Protein AF-A0A6G2DE61-F1 (afdb_monomer_lite)

Sequence (128 aa):
MRTAIEIATLAPSAHNSQPWKFVVVREKNAELAKLAYGSNFEQVSSAPVTIALFTDTDLAKRARKIARVGGANNFSEEQLQYFMKNLPAEFARYNEQQVSDYLALNAGLVAMNLVLALTDQGIGSNII

InterPro domains:
  IPR000415 Nitroreductase-like [G3DSA:3.40.109.10] (1-128)
  IPR000415 Nitroreductase-like [SSF55469] (2-127)
  IPR029479 Nitroreductase [PF00881] (3-128)

pLDDT: mean 97.72, std 1.43, range [89.0, 98.88]

Radius of gyration: 16.83 Å; chains: 1; bounding box: 36×30×48 Å

Foldseek 3Di:
DVQLLVQLLVFAAVVSLSFKDKDKDQPCLQVVLVVDDDPSSVVSNPDNIDIDIDGNLLSLVSLQVCLVVCDPVNDDPVSSCCSNPVRSVVVVPDDPVRSVVRRVVSSVRSVVSSCVSCVVVVHHDDDD

Secondary structure (DSSP, 8-state):
-HHHHHHHTTS--GGG---EEEEEESS-HHHHHTTS-TTHHHHHHH-S-EEEEEE-S-HHHHHHHHHHHHHHHH--HHHHHIIIIIHHHHHTT--HHHHHHHHHHHHHHHHHHHHHHHHHTT------

Organism: Streptococcus pneumoniae (NCBI:txid1313)

Structure (mmCIF, N/CA/C/O backbone):
data_AF-A0A6G2DE61-F1
#
_entry.id   AF-A0A6G2DE61-F1
#
loop_
_atom_site.group_PDB
_atom_site.id
_atom_site.type_symbol
_atom_site.label_atom_id
_atom_site.label_alt_id
_atom_site.label_comp_id
_atom_site.label_asym_id
_atom_site.label_entity_id
_atom_site.label_seq_id
_atom_site.pdbx_PDB_ins_code
_atom_site.Cartn_x
_atom_site.Cartn_y
_atom_site.Cartn_z
_atom_site.occupancy
_atom_site.B_iso_or_equiv
_atom_site.auth_seq_id
_atom_site.auth_comp_id
_atom_site.auth_asym_id
_atom_site.auth_atom_id
_atom_site.pdbx_PDB_model_num
ATOM 1 N N . MET A 1 1 ? -11.761 9.826 4.526 1.00 89.00 1 MET A N 1
ATOM 2 C CA . MET A 1 1 ? -11.340 8.457 4.116 1.00 89.00 1 MET A CA 1
ATOM 3 C C . MET A 1 1 ? -10.781 8.396 2.702 1.00 89.00 1 MET A C 1
ATOM 5 O O . MET A 1 1 ? -9.575 8.258 2.586 1.00 89.00 1 MET A O 1
ATOM 9 N N . ARG A 1 2 ? -11.595 8.510 1.637 1.00 93.69 2 ARG A N 1
ATOM 10 C CA . ARG A 1 2 ? -11.081 8.462 0.251 1.00 93.69 2 ARG A CA 1
ATOM 11 C C . ARG A 1 2 ? -10.002 9.524 -0.001 1.00 93.69 2 ARG A C 1
ATOM 13 O O . ARG A 1 2 ? -8.924 9.172 -0.452 1.00 93.69 2 ARG A O 1
ATOM 20 N N . THR A 1 3 ? -10.255 10.766 0.414 1.00 97.31 3 THR A N 1
ATOM 21 C CA . THR A 1 3 ? -9.294 11.879 0.335 1.00 97.31 3 THR A CA 1
ATOM 22 C C . THR A 1 3 ? -7.974 11.575 1.047 1.00 97.31 3 THR A C 1
ATOM 24 O O . THR A 1 3 ? -6.912 11.786 0.480 1.00 97.31 3 THR A O 1
ATOM 27 N N . ALA A 1 4 ? -8.022 11.017 2.264 1.00 97.44 4 ALA A N 1
ATOM 28 C CA . ALA A 1 4 ? -6.813 10.641 3.004 1.00 97.44 4 ALA A CA 1
ATOM 29 C C . ALA A 1 4 ? -5.984 9.580 2.263 1.00 97.44 4 ALA A C 1
ATOM 31 O O . ALA A 1 4 ? -4.765 9.678 2.232 1.00 97.44 4 ALA A O 1
ATOM 32 N N . ILE A 1 5 ? -6.634 8.597 1.630 1.00 97.94 5 ILE A N 1
ATOM 33 C CA . ILE A 1 5 ? -5.946 7.570 0.833 1.00 97.94 5 ILE A CA 1
ATOM 34 C C . ILE A 1 5 ? -5.339 8.177 -0.438 1.00 97.94 5 ILE A C 1
ATOM 36 O O . ILE A 1 5 ? -4.203 7.862 -0.770 1.00 97.94 5 ILE A O 1
ATOM 40 N N . GLU A 1 6 ? -6.058 9.059 -1.134 1.00 98.12 6 GLU A N 1
ATOM 41 C CA . GLU A 1 6 ? -5.532 9.747 -2.321 1.00 98.12 6 GLU A CA 1
ATOM 42 C C . GLU A 1 6 ? -4.283 10.577 -1.971 1.00 98.12 6 GLU A C 1
ATOM 44 O O . GLU A 1 6 ? -3.258 10.440 -2.637 1.00 98.12 6 GLU A O 1
ATOM 49 N N . ILE A 1 7 ? -4.308 11.330 -0.864 1.00 98.38 7 ILE A N 1
ATOM 50 C CA . ILE A 1 7 ? -3.129 12.050 -0.351 1.00 98.38 7 ILE A CA 1
ATOM 51 C C . ILE A 1 7 ? -2.014 11.071 0.034 1.00 98.38 7 ILE A C 1
ATOM 53 O O . ILE A 1 7 ? -0.864 11.274 -0.351 1.00 98.38 7 ILE A O 1
ATOM 57 N N . ALA A 1 8 ? -2.340 9.980 0.734 1.00 98.38 8 ALA A N 1
ATOM 58 C CA . ALA A 1 8 ? -1.359 8.978 1.140 1.00 98.38 8 ALA A CA 1
ATOM 59 C C . ALA A 1 8 ? -0.581 8.424 -0.061 1.00 98.38 8 ALA A C 1
ATOM 61 O O . ALA A 1 8 ? 0.640 8.299 0.010 1.00 98.38 8 ALA A O 1
ATOM 62 N N . THR A 1 9 ? -1.263 8.162 -1.184 1.00 98.06 9 THR A N 1
ATOM 63 C CA . THR A 1 9 ? -0.648 7.620 -2.409 1.00 98.06 9 THR A CA 1
ATOM 64 C C . THR A 1 9 ? 0.321 8.568 -3.115 1.00 98.06 9 THR A C 1
ATOM 66 O O . THR A 1 9 ? 1.038 8.119 -4.006 1.00 98.06 9 THR A O 1
ATOM 69 N N . LEU A 1 10 ? 0.401 9.836 -2.695 1.00 98.25 10 LEU A N 1
ATOM 70 C CA . LEU A 1 10 ? 1.452 10.764 -3.123 1.00 98.25 10 LEU A CA 1
ATOM 71 C C . LEU A 1 10 ? 2.813 10.458 -2.477 1.00 98.25 10 LEU A C 1
ATOM 73 O O . LEU A 1 10 ? 3.810 11.085 -2.830 1.00 98.25 10 LEU A O 1
ATOM 77 N N . ALA A 1 11 ? 2.869 9.505 -1.539 1.00 98.19 11 ALA A N 1
ATOM 78 C CA . ALA A 1 11 ? 4.123 9.029 -0.977 1.00 98.19 11 ALA A CA 1
ATOM 79 C C . ALA A 1 11 ? 5.055 8.513 -2.089 1.00 98.19 11 ALA A C 1
ATOM 81 O O . ALA A 1 11 ? 4.598 7.843 -3.024 1.00 98.19 11 ALA A O 1
ATOM 82 N N . PRO A 1 12 ? 6.372 8.768 -1.992 1.00 98.44 12 PRO A N 1
ATOM 83 C CA . PRO A 1 12 ? 7.318 8.163 -2.911 1.00 98.44 12 PRO A CA 1
ATOM 84 C C . PRO A 1 12 ? 7.329 6.641 -2.732 1.00 98.44 12 PRO A C 1
ATOM 86 O O . PRO A 1 12 ? 7.031 6.105 -1.665 1.00 98.44 12 PRO A O 1
ATOM 89 N N . SER A 1 13 ? 7.717 5.938 -3.790 1.00 98.56 13 SER A N 1
ATOM 90 C CA . SER A 1 13 ? 8.017 4.508 -3.744 1.00 98.56 13 SER A CA 1
ATOM 91 C C . SER A 1 13 ? 9.238 4.216 -4.598 1.00 98.56 13 SER A C 1
ATOM 93 O O . SER A 1 13 ? 9.498 4.909 -5.586 1.00 98.56 13 SER A O 1
ATOM 95 N N . ALA A 1 14 ? 9.996 3.185 -4.236 1.00 98.12 14 ALA A N 1
ATOM 96 C CA . ALA A 1 14 ? 11.124 2.742 -5.043 1.00 98.12 14 ALA A CA 1
ATOM 97 C C . ALA A 1 14 ? 10.648 2.429 -6.473 1.00 98.12 14 ALA A C 1
ATOM 99 O O . ALA A 1 14 ? 9.630 1.761 -6.665 1.00 98.12 14 ALA A O 1
ATOM 100 N N . HIS A 1 15 ? 11.360 2.938 -7.481 1.00 98.25 15 HIS A N 1
ATOM 101 C CA . HIS A 1 15 ? 10.979 2.855 -8.902 1.00 98.25 15 HIS A CA 1
ATOM 102 C C . HIS A 1 15 ? 9.605 3.453 -9.251 1.00 98.25 15 HIS A C 1
ATOM 104 O O . HIS A 1 15 ? 9.068 3.164 -10.320 1.00 98.25 15 HIS A O 1
ATOM 110 N N . ASN A 1 16 ? 9.004 4.249 -8.358 1.00 97.81 16 ASN A N 1
ATOM 111 C CA . ASN A 1 16 ? 7.609 4.677 -8.462 1.00 97.81 16 ASN A CA 1
ATOM 112 C C . ASN A 1 16 ? 6.640 3.484 -8.651 1.00 97.81 16 ASN A C 1
ATOM 114 O O . ASN A 1 16 ? 5.630 3.586 -9.347 1.00 97.81 16 ASN A O 1
ATOM 118 N N . SER A 1 17 ? 6.970 2.319 -8.076 1.00 97.50 17 SER A N 1
ATOM 119 C CA . SER A 1 17 ? 6.208 1.084 -8.288 1.00 97.50 17 SER A CA 1
ATOM 120 C C . SER A 1 17 ? 4.869 1.069 -7.546 1.00 97.50 17 SER A C 1
ATOM 122 O O . SER A 1 17 ? 3.970 0.314 -7.927 1.00 97.50 17 SER A O 1
ATOM 124 N N . GLN A 1 18 ? 4.717 1.918 -6.522 1.00 98.19 18 GLN A N 1
ATOM 125 C CA . GLN A 1 18 ? 3.511 2.114 -5.713 1.00 98.19 18 GLN A CA 1
ATOM 126 C C . GLN A 1 18 ? 2.824 0.778 -5.366 1.00 98.19 18 GLN A C 1
ATOM 128 O O . GLN A 1 18 ? 1.656 0.569 -5.726 1.00 98.19 18 GLN A O 1
ATOM 133 N N . PRO A 1 19 ? 3.538 -0.187 -4.754 1.00 98.50 19 PRO A N 1
ATOM 134 C CA . PRO A 1 19 ? 3.125 -1.582 -4.707 1.00 98.50 19 PRO A CA 1
ATOM 135 C C . PRO A 1 19 ? 2.117 -1.825 -3.580 1.00 98.50 19 PRO A C 1
ATOM 137 O O . PRO A 1 19 ? 2.227 -2.815 -2.875 1.00 98.50 19 PRO A O 1
ATOM 140 N N . TRP A 1 20 ? 1.150 -0.927 -3.386 1.00 98.56 20 TRP A N 1
ATOM 141 C CA . TRP A 1 20 ? 0.190 -0.943 -2.284 1.00 98.56 20 TRP A CA 1
ATOM 142 C C . TRP A 1 20 ? -1.258 -1.085 -2.760 1.00 98.56 20 TRP A C 1
ATOM 144 O O . TRP A 1 20 ? -1.635 -0.679 -3.867 1.00 98.56 20 TRP A O 1
ATOM 154 N N . LYS A 1 21 ? -2.097 -1.640 -1.883 1.00 98.31 21 LYS A N 1
ATOM 155 C CA . LYS A 1 21 ? -3.551 -1.712 -2.022 1.00 98.31 21 LYS A CA 1
ATOM 156 C C . LYS A 1 21 ? -4.209 -1.465 -0.669 1.00 98.31 21 LYS A C 1
ATOM 158 O O . LYS A 1 21 ? -3.930 -2.164 0.298 1.00 98.31 21 LYS A O 1
ATOM 163 N N . PHE A 1 22 ? -5.135 -0.515 -0.637 1.00 98.50 22 PHE A N 1
ATOM 164 C CA . PHE A 1 22 ? -5.929 -0.205 0.547 1.00 98.50 22 PHE A CA 1
ATOM 165 C C . PHE A 1 22 ? -7.260 -0.948 0.486 1.00 98.50 22 PHE A C 1
ATOM 167 O O . PHE A 1 22 ? -8.026 -0.780 -0.466 1.00 98.50 22 PHE A O 1
ATOM 174 N N . VAL A 1 23 ? -7.545 -1.758 1.501 1.00 98.12 23 VAL A N 1
ATOM 175 C CA . VAL A 1 23 ? -8.855 -2.385 1.694 1.00 98.12 23 VAL A CA 1
ATOM 176 C C . VAL A 1 23 ? -9.532 -1.700 2.873 1.00 98.12 23 VAL A C 1
ATOM 178 O O . VAL A 1 23 ? -9.122 -1.865 4.018 1.00 98.12 23 VAL A O 1
ATOM 181 N N . VAL A 1 24 ? -10.557 -0.898 2.582 1.00 98.00 24 VAL A N 1
ATOM 182 C CA . VAL A 1 24 ? -11.334 -0.183 3.603 1.00 98.00 24 VAL A CA 1
ATOM 183 C C . VAL A 1 24 ? -12.410 -1.116 4.146 1.00 98.00 24 VAL A C 1
ATOM 185 O O . VAL A 1 24 ? -13.345 -1.475 3.432 1.00 98.00 24 VAL A O 1
ATOM 188 N N . VAL A 1 25 ? -12.285 -1.492 5.413 1.00 97.75 25 VAL A N 1
ATOM 189 C CA . VAL A 1 25 ? -13.184 -2.417 6.102 1.00 97.75 25 VAL A CA 1
ATOM 190 C C . VAL A 1 25 ? -14.156 -1.626 6.974 1.00 97.75 25 VAL A C 1
ATOM 192 O O . VAL A 1 25 ? -13.756 -0.867 7.855 1.00 97.75 25 VAL A O 1
ATOM 195 N N . ARG A 1 26 ? -15.453 -1.782 6.692 1.00 95.62 26 ARG A N 1
ATOM 196 C CA . ARG A 1 26 ? -16.556 -1.167 7.455 1.00 95.62 26 ARG A CA 1
ATOM 197 C C . ARG A 1 26 ? -17.484 -2.211 8.065 1.00 95.62 26 ARG A C 1
ATOM 199 O O . ARG A 1 26 ? -17.858 -2.105 9.222 1.00 95.62 26 ARG A O 1
ATOM 206 N N . GLU A 1 27 ? -17.824 -3.232 7.286 1.00 93.81 27 GLU A N 1
ATOM 207 C CA . GLU A 1 27 ? -18.821 -4.244 7.666 1.00 93.81 27 GLU A CA 1
ATOM 208 C C . GLU A 1 27 ? -18.189 -5.499 8.281 1.00 93.81 27 GLU A C 1
ATOM 210 O O . GLU A 1 27 ? -18.843 -6.225 9.022 1.00 93.81 27 GLU A O 1
ATOM 215 N N . LYS A 1 28 ? -16.902 -5.753 8.006 1.00 95.00 28 LYS A N 1
ATOM 216 C CA . LYS A 1 28 ? -16.187 -6.961 8.452 1.00 95.00 28 LYS A CA 1
ATOM 217 C C . LYS A 1 28 ? -15.224 -6.729 9.621 1.00 95.00 28 LYS A C 1
ATOM 219 O O . LYS A 1 28 ? -14.370 -7.573 9.869 1.00 95.00 28 LYS A O 1
ATOM 224 N N . ASN A 1 29 ? -15.345 -5.619 10.354 1.00 92.75 29 ASN A N 1
ATOM 225 C CA . ASN A 1 29 ? -14.434 -5.310 11.469 1.00 92.75 29 ASN A CA 1
ATOM 226 C C . ASN A 1 29 ? -14.498 -6.371 12.581 1.00 92.75 29 ASN A C 1
ATOM 228 O O . ASN A 1 29 ? -13.461 -6.796 13.074 1.00 92.75 29 ASN A O 1
ATOM 232 N N . ALA A 1 30 ? -15.689 -6.890 12.905 1.00 94.12 30 ALA A N 1
ATOM 233 C CA . ALA A 1 30 ? -15.845 -7.951 13.906 1.00 94.12 30 ALA A CA 1
ATOM 234 C C . ALA A 1 30 ? -15.205 -9.291 13.490 1.00 94.12 30 ALA A C 1
ATOM 236 O O . ALA A 1 30 ? -14.749 -10.054 14.339 1.00 94.12 30 ALA A O 1
ATOM 237 N N . GLU A 1 31 ? -15.179 -9.599 12.191 1.00 96.75 31 GLU A N 1
ATOM 238 C CA . GLU A 1 31 ? -14.494 -10.784 11.662 1.00 96.75 31 GLU A CA 1
ATOM 239 C C . GLU A 1 31 ? -12.977 -10.565 11.651 1.00 96.75 31 GLU A C 1
ATOM 241 O O . GLU A 1 31 ? -12.233 -11.406 12.150 1.00 96.75 31 GLU A O 1
ATOM 246 N N . LEU A 1 32 ? -12.534 -9.403 11.161 1.00 97.56 32 LEU A N 1
ATOM 247 C CA . LEU A 1 32 ? -11.126 -9.018 11.097 1.00 97.56 32 LEU A CA 1
ATOM 248 C C . LEU A 1 32 ? -10.475 -8.951 12.486 1.0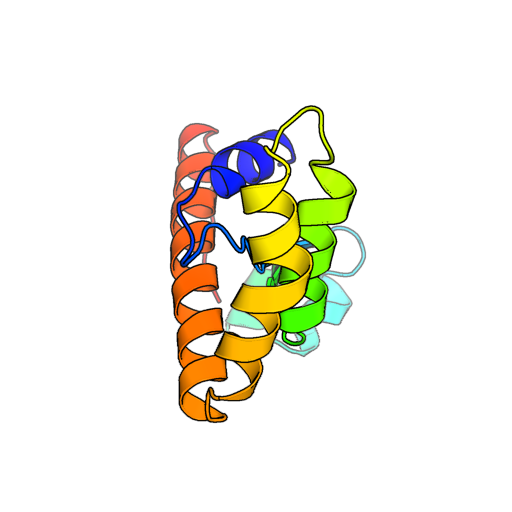0 97.56 32 LEU A C 1
ATOM 250 O O . LEU A 1 32 ? -9.350 -9.415 12.651 1.00 97.56 32 LEU A O 1
ATOM 254 N N . ALA A 1 33 ? -11.187 -8.436 13.493 1.00 97.69 33 ALA A N 1
ATOM 255 C CA . ALA A 1 33 ? -10.691 -8.310 14.862 1.00 97.69 33 ALA A CA 1
ATOM 256 C C . ALA A 1 33 ? -10.249 -9.652 15.460 1.00 97.69 33 ALA A C 1
ATOM 258 O O . ALA A 1 33 ? -9.303 -9.684 16.238 1.00 97.69 33 ALA A O 1
ATOM 259 N N . LYS A 1 34 ? -10.866 -10.772 15.056 1.00 97.94 34 LYS A N 1
ATOM 260 C CA . LYS A 1 34 ? -10.503 -12.119 15.535 1.00 97.94 34 LYS A CA 1
ATOM 261 C C . LYS A 1 34 ? -9.087 -12.549 15.136 1.00 97.94 34 LYS A C 1
ATOM 263 O O . LYS A 1 34 ? -8.571 -13.500 15.711 1.00 97.94 34 LYS A O 1
ATOM 268 N N . LEU A 1 35 ? -8.481 -11.882 14.151 1.00 97.88 35 LEU A N 1
ATOM 269 C CA . LEU A 1 35 ? -7.097 -12.115 13.730 1.00 97.88 35 LEU A CA 1
ATOM 270 C C . LEU A 1 35 ? -6.087 -11.277 14.532 1.00 97.88 35 LEU A C 1
ATOM 272 O O . LEU A 1 35 ? -4.887 -11.516 14.427 1.00 97.88 35 LEU A O 1
ATOM 276 N N . ALA A 1 36 ? -6.550 -10.286 15.299 1.00 97.75 36 ALA A N 1
ATOM 277 C CA . ALA A 1 36 ? -5.698 -9.371 16.042 1.00 97.75 36 ALA A CA 1
ATOM 278 C C . ALA A 1 36 ? -5.309 -9.949 17.414 1.00 97.75 36 ALA A C 1
ATOM 280 O O . ALA A 1 36 ? -6.120 -10.565 18.104 1.00 97.75 36 ALA A O 1
ATOM 281 N N . TYR A 1 37 ? -4.058 -9.733 17.824 1.00 97.88 37 TYR A N 1
ATOM 282 C CA . TYR A 1 37 ? -3.530 -10.249 19.088 1.00 97.88 37 TYR A CA 1
ATOM 283 C C . TYR A 1 37 ? -3.781 -9.300 20.264 1.00 97.88 37 TYR A C 1
ATOM 285 O O . TYR A 1 37 ? -3.580 -8.091 20.148 1.00 97.88 37 TYR A O 1
ATOM 293 N N . GLY A 1 38 ? -4.135 -9.857 21.426 1.00 97.56 38 GLY A N 1
ATOM 294 C CA . GLY A 1 38 ? -4.261 -9.103 22.677 1.00 97.56 38 GLY A CA 1
ATOM 295 C C . GLY A 1 38 ? -5.215 -7.913 22.556 1.00 97.56 38 GLY A C 1
ATOM 296 O O . GLY A 1 38 ? -6.278 -8.028 21.953 1.00 97.56 38 GLY A O 1
ATOM 297 N N . SER A 1 39 ? -4.799 -6.754 23.074 1.00 97.31 39 SER A N 1
ATOM 298 C CA . SER A 1 39 ? -5.598 -5.518 23.077 1.00 97.31 39 SER A CA 1
ATOM 299 C C . SER A 1 39 ? -5.852 -4.911 21.689 1.00 97.31 39 SER A C 1
ATOM 301 O O . SER A 1 39 ? -6.562 -3.910 21.564 1.00 97.31 39 SER A O 1
ATOM 303 N N . ASN A 1 40 ? -5.282 -5.478 20.620 1.00 98.12 40 ASN A N 1
ATOM 304 C CA . ASN A 1 40 ? -5.616 -5.078 19.254 1.00 98.12 40 ASN A CA 1
ATOM 305 C C . ASN A 1 40 ? -7.012 -5.578 18.841 1.00 98.12 40 ASN A C 1
ATOM 307 O O . ASN A 1 40 ? -7.616 -4.989 17.944 1.00 98.12 40 ASN A O 1
ATOM 311 N N . PHE A 1 41 ? -7.557 -6.607 19.508 1.00 98.06 41 PHE A N 1
ATOM 312 C CA . PHE A 1 41 ? -8.931 -7.061 19.286 1.00 98.06 41 PHE A CA 1
ATOM 313 C C . PHE A 1 41 ? -9.938 -5.936 19.561 1.00 98.06 41 PHE A C 1
ATOM 315 O O . PHE A 1 41 ? -10.775 -5.626 18.710 1.00 98.06 41 PHE A O 1
ATOM 322 N N . GLU A 1 42 ? -9.844 -5.273 20.715 1.00 97.31 42 GLU A N 1
ATOM 323 C CA . GLU A 1 42 ? -10.726 -4.166 21.093 1.00 97.31 42 GLU A CA 1
ATOM 324 C C . GLU A 1 42 ? -10.551 -2.964 20.159 1.00 97.31 42 GLU A C 1
ATOM 326 O O . GLU A 1 42 ? -11.538 -2.343 19.765 1.00 97.31 42 GLU A O 1
ATOM 331 N N . GLN A 1 43 ? -9.318 -2.666 19.739 1.00 97.44 43 GLN A N 1
ATOM 332 C CA . GLN A 1 43 ? -9.049 -1.577 18.795 1.00 97.44 43 GLN A CA 1
ATOM 333 C C . GLN A 1 43 ? -9.719 -1.812 17.436 1.00 97.44 43 GLN A C 1
ATOM 335 O O . GLN A 1 43 ? -10.405 -0.926 16.934 1.00 97.44 43 GLN A O 1
ATOM 340 N N . VAL A 1 44 ? -9.571 -3.005 16.849 1.00 97.81 44 VAL A N 1
ATOM 341 C CA . VAL A 1 44 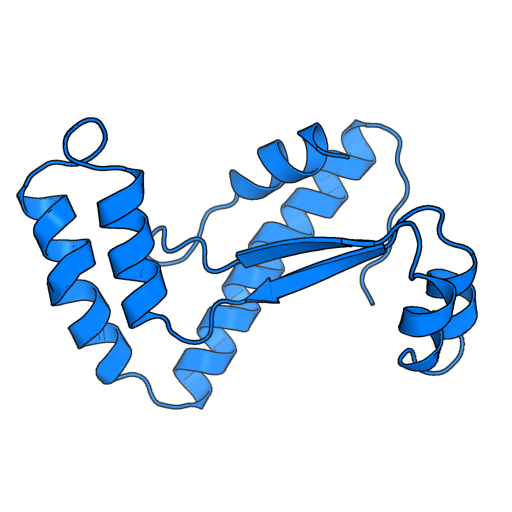? -10.166 -3.323 15.538 1.00 97.81 44 VAL A CA 1
ATOM 342 C C . VAL A 1 44 ? -11.687 -3.479 15.638 1.00 97.81 44 VAL A C 1
ATOM 344 O O . VAL A 1 44 ? -12.409 -3.021 14.757 1.00 97.81 44 VAL A O 1
ATOM 347 N N . SER A 1 45 ? -12.194 -4.099 16.708 1.00 96.31 45 SER A N 1
ATOM 348 C CA . SER A 1 45 ? -13.635 -4.336 16.888 1.00 96.31 45 SER A CA 1
ATOM 349 C C . SER A 1 45 ? -14.431 -3.054 17.152 1.00 96.31 45 SER A C 1
ATOM 351 O O . SER A 1 45 ? -15.576 -2.959 16.709 1.00 96.31 45 SER A O 1
ATOM 353 N N . SER A 1 46 ? -13.837 -2.067 17.833 1.00 95.31 46 SER A N 1
ATOM 354 C CA . SER A 1 46 ? -14.485 -0.782 18.138 1.00 95.31 46 SER A CA 1
ATOM 355 C C . SER A 1 46 ? -14.255 0.302 17.082 1.00 95.31 46 SER A C 1
ATOM 357 O O . SER A 1 46 ? -15.020 1.269 17.026 1.00 95.31 46 SER A O 1
ATOM 359 N N . ALA A 1 47 ? -13.233 0.165 16.230 1.00 96.06 47 ALA A N 1
ATOM 360 C CA . ALA A 1 47 ? -12.955 1.140 15.185 1.00 96.06 47 ALA A CA 1
ATOM 361 C C . ALA A 1 47 ? -14.119 1.222 14.173 1.00 96.06 47 ALA A C 1
ATOM 363 O O . ALA A 1 47 ? -14.511 0.207 13.592 1.00 96.06 47 ALA A O 1
ATOM 364 N N . PRO A 1 48 ? -14.628 2.430 13.851 1.00 96.31 48 PRO A N 1
ATOM 365 C CA . PRO A 1 48 ? -15.635 2.590 12.798 1.00 96.31 48 PRO A CA 1
ATOM 366 C C . PRO A 1 48 ? -15.134 2.157 11.411 1.00 96.31 48 PRO A C 1
ATOM 368 O O . PRO A 1 48 ? -15.926 1.853 10.516 1.00 96.31 48 PRO A O 1
ATOM 371 N N . VAL A 1 49 ? -13.813 2.185 11.208 1.00 97.69 49 VAL A N 1
ATOM 372 C CA . VAL A 1 49 ? -13.136 1.789 9.973 1.00 97.69 49 VAL A CA 1
ATOM 373 C C . VAL A 1 49 ? -11.774 1.194 10.311 1.00 97.69 49 VAL A C 1
ATOM 375 O O . VAL A 1 49 ? -10.995 1.822 11.024 1.00 97.69 49 VAL A O 1
ATOM 378 N N . THR A 1 50 ? -11.441 0.059 9.703 1.00 98.31 50 THR A N 1
ATOM 379 C CA . THR A 1 50 ? -10.064 -0.447 9.630 1.00 98.31 50 THR A CA 1
ATOM 380 C C . THR A 1 50 ? -9.590 -0.399 8.182 1.00 98.31 50 THR A C 1
ATOM 382 O O . THR A 1 50 ? -10.337 -0.734 7.262 1.00 98.31 50 THR A O 1
ATOM 385 N N . ILE A 1 51 ? -8.352 0.039 7.947 1.00 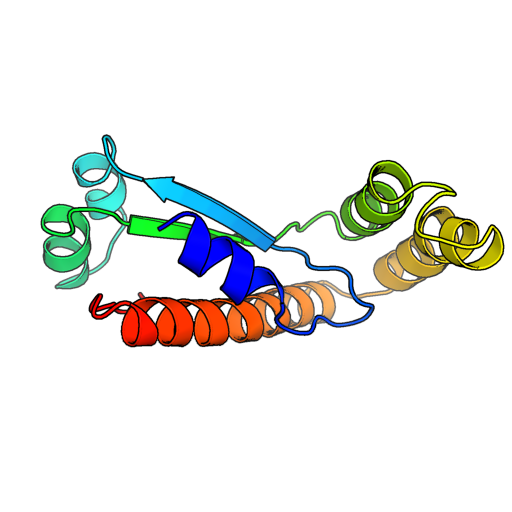98.50 51 ILE A N 1
ATOM 386 C CA . ILE A 1 51 ? -7.736 -0.013 6.618 1.00 98.50 51 ILE A CA 1
ATOM 387 C C . ILE A 1 51 ? -6.678 -1.107 6.637 1.00 98.50 51 ILE A C 1
ATOM 389 O O . ILE A 1 51 ? -5.630 -0.941 7.251 1.00 98.50 51 ILE A O 1
ATOM 393 N N . ALA A 1 52 ? -6.938 -2.207 5.938 1.00 98.44 52 ALA A N 1
ATOM 394 C CA . ALA A 1 52 ? -5.920 -3.221 5.722 1.00 98.44 52 ALA A CA 1
ATOM 395 C C . ALA A 1 52 ? -5.046 -2.801 4.529 1.00 98.44 52 ALA A C 1
ATOM 397 O O . ALA A 1 52 ? -5.524 -2.716 3.389 1.00 98.44 52 ALA A O 1
ATOM 398 N N . LEU A 1 53 ? -3.780 -2.488 4.810 1.00 98.75 53 LEU A N 1
ATOM 399 C CA . LEU A 1 53 ? -2.771 -2.143 3.814 1.00 98.75 53 LEU A CA 1
ATOM 400 C C . LEU A 1 53 ? -2.076 -3.418 3.334 1.00 98.75 53 LEU A C 1
ATOM 402 O O . LEU A 1 53 ? -1.373 -4.078 4.090 1.00 98.75 53 LEU A O 1
ATOM 406 N N . PHE A 1 54 ? -2.264 -3.742 2.061 1.00 98.75 54 PHE A N 1
ATOM 407 C CA . PHE A 1 54 ? -1.600 -4.861 1.403 1.00 98.75 54 PHE A CA 1
ATOM 408 C C . PHE A 1 54 ? -0.534 -4.370 0.441 1.00 98.75 54 PHE A C 1
ATOM 410 O O . PHE A 1 54 ? -0.629 -3.260 -0.092 1.00 98.75 54 PHE A O 1
ATOM 417 N N . THR A 1 55 ? 0.418 -5.248 0.147 1.00 98.69 55 THR A N 1
ATOM 418 C CA . THR A 1 55 ? 1.422 -5.042 -0.888 1.00 98.69 55 THR A CA 1
ATOM 419 C C . THR A 1 55 ? 1.284 -6.030 -2.046 1.00 98.69 55 THR A C 1
ATOM 421 O O . THR A 1 55 ? 0.775 -7.139 -1.888 1.00 98.69 55 THR A O 1
ATOM 424 N N . ASP A 1 56 ? 1.679 -5.603 -3.246 1.00 98.31 56 ASP A N 1
ATOM 425 C CA . ASP A 1 56 ? 1.604 -6.400 -4.476 1.00 98.31 56 ASP A CA 1
ATOM 426 C C . ASP A 1 56 ? 2.882 -7.242 -4.623 1.00 98.31 56 ASP A C 1
ATOM 428 O O . ASP A 1 56 ? 3.914 -6.743 -5.073 1.00 98.31 56 ASP A O 1
ATOM 432 N N . THR A 1 57 ? 2.831 -8.507 -4.194 1.00 98.19 57 THR A N 1
ATOM 433 C CA . THR A 1 57 ? 4.003 -9.404 -4.168 1.00 98.19 57 THR A CA 1
ATOM 434 C C . THR A 1 57 ? 4.476 -9.821 -5.559 1.00 98.19 57 THR A C 1
ATOM 436 O O . THR A 1 57 ? 5.643 -10.163 -5.740 1.00 98.19 57 THR A O 1
ATOM 439 N N . ASP A 1 58 ? 3.610 -9.737 -6.571 1.00 98.38 58 ASP A N 1
ATOM 440 C CA . ASP A 1 58 ? 3.989 -9.929 -7.969 1.00 98.38 58 ASP A CA 1
ATOM 441 C C . ASP A 1 58 ? 4.508 -8.604 -8.552 1.00 98.38 58 ASP A C 1
ATOM 443 O O . ASP A 1 58 ? 3.828 -7.898 -9.305 1.00 98.38 58 ASP A O 1
ATOM 447 N N . LEU A 1 59 ? 5.744 -8.252 -8.182 1.00 98.50 59 LEU A N 1
ATOM 448 C CA . LEU A 1 59 ? 6.394 -6.995 -8.571 1.00 98.50 59 LEU A CA 1
ATOM 449 C C . LEU A 1 59 ? 6.478 -6.810 -10.098 1.00 98.50 59 LEU A C 1
ATOM 451 O O . LEU A 1 59 ? 6.350 -5.694 -10.613 1.00 98.50 59 LEU A O 1
ATOM 455 N N . ALA A 1 60 ? 6.615 -7.907 -10.847 1.00 98.31 60 ALA A N 1
ATOM 456 C CA . ALA A 1 60 ? 6.595 -7.891 -12.305 1.00 98.31 60 ALA A CA 1
ATOM 457 C C . ALA A 1 60 ? 5.214 -7.491 -12.853 1.00 98.31 60 ALA A C 1
ATOM 459 O O . ALA A 1 60 ? 5.119 -6.623 -13.730 1.00 98.31 60 ALA A O 1
ATOM 460 N N . LYS A 1 61 ? 4.122 -8.078 -12.338 1.00 98.44 61 LYS A N 1
ATOM 461 C CA . LYS A 1 61 ? 2.762 -7.643 -12.695 1.00 98.44 61 LYS A CA 1
ATOM 462 C C . LYS A 1 61 ? 2.484 -6.221 -12.228 1.00 98.44 61 LYS A C 1
ATOM 464 O O . LYS A 1 61 ? 1.809 -5.489 -12.957 1.00 98.44 61 LYS A O 1
ATOM 469 N N . ARG A 1 62 ? 3.017 -5.806 -11.078 1.00 98.50 62 ARG A N 1
ATOM 470 C CA . ARG A 1 62 ? 2.861 -4.443 -10.566 1.00 98.50 62 ARG A CA 1
ATOM 471 C C . ARG A 1 62 ? 3.476 -3.402 -11.503 1.00 98.50 62 ARG A C 1
ATOM 473 O O . ARG A 1 62 ? 2.788 -2.450 -11.871 1.00 98.50 62 ARG A O 1
ATOM 480 N N . ALA A 1 63 ? 4.708 -3.615 -11.966 1.00 98.19 63 ALA A N 1
ATOM 481 C CA . ALA A 1 63 ? 5.354 -2.739 -12.947 1.00 98.19 63 ALA A CA 1
ATOM 482 C C . ALA A 1 63 ? 4.550 -2.660 -14.259 1.00 98.19 63 ALA A C 1
ATOM 484 O O . ALA A 1 63 ? 4.200 -1.574 -14.725 1.00 98.19 63 ALA A O 1
ATOM 485 N N . ARG A 1 64 ? 4.126 -3.811 -14.798 1.00 98.19 64 ARG A N 1
ATOM 486 C CA . ARG A 1 64 ? 3.286 -3.865 -16.011 1.00 98.19 64 ARG A CA 1
ATOM 487 C C . ARG A 1 64 ? 1.929 -3.184 -15.828 1.00 98.19 64 ARG A C 1
ATOM 489 O O . ARG A 1 64 ? 1.366 -2.638 -16.776 1.00 98.19 64 ARG A O 1
ATOM 496 N N . LYS A 1 65 ? 1.365 -3.220 -14.618 1.00 98.06 65 LYS A N 1
ATOM 497 C CA . LYS A 1 65 ? 0.118 -2.521 -14.292 1.00 98.06 65 LYS A CA 1
ATOM 498 C C . LYS A 1 65 ? 0.293 -1.007 -14.385 1.00 98.06 65 LYS A C 1
ATOM 500 O O . LYS A 1 65 ? -0.602 -0.366 -14.925 1.00 98.06 65 LYS A O 1
ATOM 505 N N . ILE A 1 66 ? 1.417 -0.455 -13.923 1.00 97.19 66 ILE A N 1
ATOM 506 C CA . ILE A 1 66 ? 1.706 0.983 -14.042 1.00 97.19 66 ILE A CA 1
ATOM 507 C C . ILE A 1 66 ? 1.735 1.401 -15.507 1.00 97.19 66 ILE A C 1
ATOM 509 O O . ILE A 1 66 ? 0.987 2.300 -15.882 1.00 97.19 66 ILE A O 1
ATOM 513 N N . ALA A 1 67 ? 2.504 0.699 -16.344 1.00 96.88 67 ALA A N 1
ATOM 514 C CA . ALA A 1 67 ? 2.567 0.992 -17.776 1.00 96.88 67 ALA A CA 1
ATOM 515 C C . ALA A 1 67 ? 1.179 0.966 -18.434 1.00 96.88 67 ALA A C 1
ATOM 517 O O . ALA A 1 67 ? 0.814 1.881 -19.164 1.00 96.88 67 ALA A O 1
ATOM 518 N N . ARG A 1 68 ? 0.374 -0.060 -18.132 1.00 96.69 68 ARG A N 1
ATOM 519 C CA . ARG A 1 68 ? -0.970 -0.227 -18.700 1.00 96.69 68 ARG A CA 1
ATOM 520 C C . ARG A 1 68 ? -1.963 0.844 -18.249 1.00 96.69 68 ARG A C 1
ATOM 522 O O . ARG A 1 68 ? -2.805 1.239 -19.045 1.00 96.69 68 ARG A O 1
ATOM 529 N N . VAL A 1 69 ? -1.915 1.260 -16.984 1.00 96.31 69 VAL A N 1
ATOM 530 C CA . VAL A 1 69 ? -2.845 2.266 -16.443 1.00 96.31 69 VAL A CA 1
ATOM 531 C C . VAL A 1 69 ? -2.430 3.677 -16.853 1.00 96.31 69 VAL A C 1
ATOM 533 O O . VAL A 1 6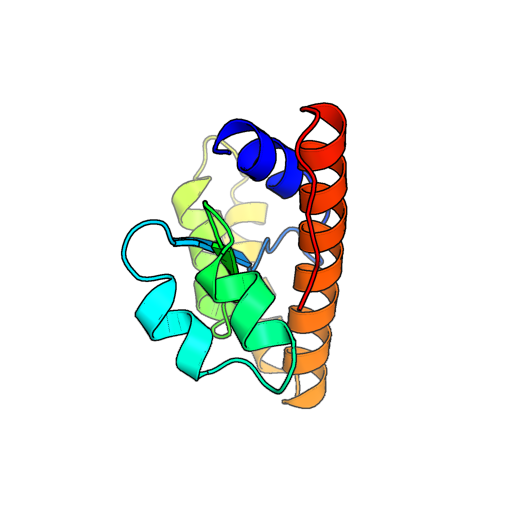9 ? -3.292 4.472 -17.208 1.00 96.31 69 VAL A O 1
ATOM 536 N N . GLY A 1 70 ? -1.131 3.987 -16.828 1.00 94.44 70 GLY A N 1
ATOM 537 C CA . GLY A 1 70 ? -0.635 5.293 -17.262 1.00 94.44 70 GLY A CA 1
ATOM 538 C C . GLY A 1 70 ? -0.727 5.479 -18.777 1.00 94.44 70 GLY A C 1
ATOM 539 O O . GLY A 1 70 ? -1.148 6.540 -19.237 1.00 94.44 70 GLY A O 1
ATOM 540 N N . GLY A 1 71 ? -0.388 4.443 -19.549 1.00 94.69 71 GLY A N 1
ATOM 541 C CA . GLY A 1 71 ? -0.407 4.467 -21.011 1.00 94.69 71 GLY A CA 1
ATOM 542 C C . GLY A 1 71 ? 0.455 5.582 -21.618 1.00 94.69 71 GLY A C 1
ATOM 543 O O . GLY A 1 71 ? 1.204 6.272 -20.926 1.00 94.69 71 GLY A O 1
ATOM 544 N N . ALA A 1 72 ? 0.314 5.790 -22.927 1.00 94.19 72 ALA A N 1
ATOM 545 C CA . ALA A 1 72 ? 1.071 6.804 -23.669 1.00 94.19 72 ALA A CA 1
ATOM 546 C C . ALA A 1 72 ? 0.730 8.258 -23.275 1.00 94.19 72 ALA A C 1
ATOM 548 O O . ALA A 1 72 ? 1.472 9.176 -23.600 1.00 94.19 72 ALA A O 1
ATOM 549 N N . ASN A 1 73 ? -0.373 8.479 -22.549 1.00 96.06 73 ASN A N 1
ATOM 550 C CA . ASN A 1 73 ? -0.751 9.811 -22.064 1.00 96.06 73 ASN A CA 1
ATOM 551 C C . ASN A 1 73 ? 0.112 10.283 -20.886 1.00 96.06 73 ASN A C 1
ATOM 553 O O . ASN A 1 73 ? 0.184 11.480 -20.632 1.00 96.06 73 ASN A O 1
ATOM 557 N N . ASN A 1 74 ? 0.726 9.353 -20.147 1.00 95.75 74 ASN A N 1
ATOM 558 C CA . ASN A 1 74 ? 1.523 9.663 -18.956 1.00 95.75 74 ASN A CA 1
ATOM 559 C C . ASN A 1 74 ? 2.992 9.246 -19.092 1.00 95.75 74 ASN A C 1
ATOM 561 O O . ASN A 1 74 ? 3.810 9.650 -18.268 1.00 95.75 74 ASN A O 1
ATOM 565 N N . PHE A 1 75 ? 3.327 8.435 -20.099 1.00 97.44 75 PHE A N 1
ATOM 566 C CA . PHE A 1 75 ? 4.655 7.860 -20.268 1.00 97.44 75 PHE A CA 1
ATOM 567 C C . PHE A 1 75 ? 5.139 7.947 -21.712 1.00 97.44 75 PHE A C 1
ATOM 569 O O . PHE A 1 75 ? 4.370 7.740 -22.650 1.00 97.44 75 PHE A O 1
ATOM 576 N N . SER A 1 76 ? 6.441 8.185 -21.879 1.00 97.94 76 SER A N 1
ATOM 577 C CA . SER A 1 76 ? 7.126 7.980 -23.155 1.00 97.94 76 SER A CA 1
ATOM 578 C C . SER A 1 76 ? 7.210 6.489 -23.503 1.00 97.94 76 SER A C 1
ATOM 580 O O . SER A 1 76 ? 7.089 5.624 -22.631 1.00 97.94 76 SER A O 1
ATOM 582 N N . GLU A 1 77 ? 7.490 6.170 -24.768 1.00 97.50 77 GLU A N 1
ATOM 583 C CA . GLU A 1 77 ? 7.693 4.780 -25.204 1.00 97.50 77 GLU A CA 1
ATOM 584 C C . GLU A 1 77 ? 8.837 4.096 -24.433 1.00 97.50 77 GLU A C 1
ATOM 586 O O . GLU A 1 77 ? 8.733 2.932 -24.051 1.00 97.50 77 GLU A O 1
ATOM 591 N N . GLU A 1 78 ? 9.899 4.840 -24.113 1.00 97.94 78 GLU A N 1
ATOM 592 C CA . GLU A 1 78 ? 11.013 4.346 -23.299 1.00 97.94 78 GLU A CA 1
ATOM 593 C C . GLU A 1 78 ? 10.566 3.996 -21.871 1.00 97.94 78 GLU A C 1
ATOM 595 O O . GLU A 1 78 ? 10.906 2.932 -21.351 1.00 97.94 78 GLU A O 1
ATOM 600 N N . GLN A 1 79 ? 9.751 4.848 -21.242 1.00 97.81 79 GLN A N 1
ATOM 601 C CA . GLN A 1 79 ? 9.201 4.582 -19.910 1.00 97.81 79 GLN A CA 1
ATOM 602 C C . GLN A 1 79 ? 8.235 3.391 -19.928 1.00 97.81 79 GLN A C 1
ATOM 604 O O . GLN A 1 79 ? 8.278 2.544 -19.032 1.00 97.81 79 GLN A O 1
ATOM 609 N N . LEU A 1 80 ? 7.395 3.279 -20.962 1.00 97.94 80 LEU A N 1
ATOM 610 C CA . LEU A 1 80 ? 6.526 2.118 -21.153 1.00 97.94 80 LEU A CA 1
ATOM 611 C C . LEU A 1 80 ? 7.352 0.837 -21.302 1.00 97.94 80 LEU A C 1
ATOM 613 O O . LEU A 1 80 ? 7.064 -0.153 -20.627 1.00 97.94 80 LEU A O 1
ATOM 617 N N . GLN A 1 81 ? 8.417 0.855 -22.107 1.00 97.94 81 GLN A N 1
ATOM 618 C CA . GLN A 1 81 ? 9.335 -0.273 -22.242 1.00 97.94 81 GLN A CA 1
ATOM 619 C C . GLN A 1 81 ? 10.005 -0.621 -20.907 1.00 97.94 81 GLN A C 1
ATOM 621 O O . GLN A 1 81 ? 10.059 -1.802 -20.546 1.00 97.94 81 GLN A O 1
ATOM 626 N N . TYR A 1 82 ? 10.462 0.381 -20.153 1.00 98.31 82 TYR A N 1
ATOM 627 C CA . TYR A 1 82 ? 11.075 0.187 -18.843 1.00 98.31 82 TYR A CA 1
ATOM 628 C C . TYR A 1 82 ? 10.139 -0.567 -17.889 1.00 98.31 82 TYR A C 1
ATOM 630 O O . TYR A 1 82 ? 10.504 -1.628 -17.377 1.00 98.31 82 TYR A O 1
ATOM 638 N N . PHE A 1 83 ? 8.906 -0.086 -17.712 1.00 98.19 83 PHE A N 1
ATOM 639 C CA . PHE A 1 83 ? 7.926 -0.714 -16.822 1.00 98.19 83 PHE A CA 1
ATOM 640 C C . PHE A 1 83 ? 7.406 -2.066 -17.341 1.00 98.19 83 PHE A C 1
ATOM 642 O O . PHE A 1 83 ? 7.047 -2.937 -16.546 1.00 98.19 83 PHE A O 1
ATOM 649 N N . MET A 1 84 ? 7.370 -2.278 -18.660 1.00 97.69 84 MET A N 1
ATOM 650 C CA . MET A 1 84 ? 6.877 -3.527 -19.252 1.00 97.69 84 MET A CA 1
ATOM 651 C C . MET A 1 84 ? 7.922 -4.647 -19.296 1.00 97.69 84 MET A C 1
ATOM 653 O O . MET A 1 84 ? 7.544 -5.824 -19.217 1.00 97.69 84 MET A O 1
ATOM 657 N N . LYS A 1 85 ? 9.210 -4.306 -19.439 1.00 97.44 85 LYS A N 1
ATOM 658 C CA . LYS A 1 85 ? 10.294 -5.268 -19.696 1.00 97.44 85 LYS A CA 1
ATOM 659 C C . LYS A 1 85 ? 11.454 -5.152 -18.710 1.00 97.44 85 LYS A C 1
ATOM 661 O O . LYS A 1 85 ? 11.752 -6.134 -18.034 1.00 97.44 85 LYS A O 1
ATOM 666 N N . ASN A 1 86 ? 12.098 -3.988 -18.624 1.00 98.44 86 ASN A N 1
ATOM 667 C CA . ASN A 1 86 ? 13.359 -3.835 -17.891 1.00 98.44 86 ASN A CA 1
ATOM 668 C C . ASN A 1 86 ? 13.171 -4.031 -16.383 1.00 98.44 86 ASN A C 1
ATOM 670 O O . ASN A 1 86 ? 13.860 -4.855 -15.786 1.00 98.44 86 ASN A O 1
ATOM 674 N N . LEU A 1 87 ? 12.203 -3.332 -15.788 1.00 98.25 87 LEU A N 1
ATOM 675 C CA . LEU A 1 87 ? 11.951 -3.387 -14.351 1.00 98.25 87 LEU A CA 1
ATOM 676 C C . LEU A 1 87 ? 11.461 -4.778 -13.888 1.00 98.25 87 LEU A C 1
ATOM 678 O O . LEU A 1 87 ? 12.010 -5.303 -12.922 1.00 98.25 87 LEU A O 1
ATOM 682 N N . PRO A 1 88 ? 10.531 -5.466 -14.589 1.00 98.62 88 PRO A N 1
ATOM 683 C CA . PRO A 1 88 ? 10.232 -6.873 -14.304 1.00 98.62 88 PRO A CA 1
ATOM 684 C C . PRO A 1 88 ? 11.455 -7.802 -14.330 1.00 98.62 88 PRO A C 1
ATOM 686 O O . PRO A 1 88 ? 11.556 -8.702 -13.498 1.00 98.62 88 PRO A O 1
ATOM 689 N N . ALA A 1 89 ? 12.385 -7.597 -15.269 1.00 98.44 89 ALA A N 1
ATOM 690 C CA . ALA A 1 89 ? 13.609 -8.395 -15.367 1.00 98.44 89 ALA A CA 1
ATOM 691 C C . ALA A 1 89 ? 14.636 -8.064 -14.269 1.00 98.44 89 ALA A C 1
ATOM 693 O O . ALA A 1 89 ? 15.514 -8.880 -13.984 1.00 98.44 89 ALA A O 1
ATOM 694 N N . GLU A 1 90 ? 14.562 -6.875 -13.673 1.00 98.19 90 GLU A N 1
ATOM 695 C CA . GLU A 1 90 ? 15.325 -6.521 -12.477 1.00 98.19 90 GLU A CA 1
ATOM 696 C C . GLU A 1 90 ? 14.752 -7.224 -11.242 1.00 98.19 90 GLU A C 1
ATOM 698 O O . GLU A 1 90 ? 15.486 -7.928 -10.552 1.00 98.19 90 GLU A O 1
ATOM 703 N N . PHE A 1 91 ? 13.436 -7.131 -11.021 1.00 98.44 91 PHE A N 1
ATOM 704 C CA . PHE A 1 91 ? 12.770 -7.789 -9.892 1.00 98.44 91 PHE A CA 1
ATOM 705 C C . PHE A 1 91 ? 12.950 -9.309 -9.888 1.00 98.44 91 PHE A C 1
ATOM 707 O O . PHE A 1 91 ? 13.050 -9.905 -8.822 1.00 98.44 91 PHE A O 1
ATOM 714 N N . ALA A 1 92 ? 13.063 -9.942 -11.059 1.00 97.81 92 ALA A N 1
ATOM 715 C CA . ALA A 1 92 ? 13.345 -11.375 -11.167 1.00 97.81 92 ALA A CA 1
ATOM 716 C C . ALA A 1 92 ? 14.708 -11.796 -10.577 1.00 97.81 92 ALA A C 1
ATOM 718 O O . ALA A 1 92 ? 14.943 -12.984 -10.381 1.00 97.81 92 ALA A O 1
ATOM 719 N N . ARG A 1 93 ? 15.615 -10.844 -10.321 1.00 98.25 93 ARG A N 1
ATOM 720 C CA . ARG A 1 93 ? 16.931 -11.096 -9.713 1.00 98.25 93 ARG A CA 1
ATOM 721 C C . ARG A 1 93 ? 16.932 -10.884 -8.204 1.00 98.25 93 ARG A C 1
ATOM 723 O O . ARG A 1 93 ? 17.946 -11.165 -7.571 1.00 98.25 93 ARG A O 1
ATOM 730 N N . TYR A 1 94 ? 15.848 -10.350 -7.642 1.00 98.50 94 TYR A N 1
ATOM 731 C CA . TYR A 1 94 ? 15.752 -10.139 -6.205 1.00 98.50 94 TYR A CA 1
ATOM 732 C C . TYR A 1 94 ? 15.570 -11.494 -5.529 1.00 98.50 94 TYR A C 1
ATOM 734 O O . TYR A 1 94 ? 14.782 -12.327 -5.978 1.00 98.50 94 TYR A O 1
ATOM 742 N N . ASN A 1 95 ? 16.291 -11.709 -4.436 1.00 98.44 95 ASN A N 1
ATOM 743 C CA . ASN A 1 95 ? 15.999 -12.823 -3.545 1.00 98.44 95 ASN A CA 1
ATOM 744 C C . ASN A 1 95 ? 14.762 -12.515 -2.676 1.00 98.44 95 ASN A C 1
ATOM 746 O O . ASN A 1 95 ? 14.257 -11.390 -2.654 1.00 98.44 95 ASN A O 1
ATOM 750 N N . GLU A 1 96 ? 14.274 -13.515 -1.941 1.00 98.31 96 GLU A N 1
ATOM 751 C CA . GLU A 1 96 ? 13.066 -13.385 -1.114 1.00 98.31 96 GLU A CA 1
ATOM 752 C C . GLU A 1 96 ?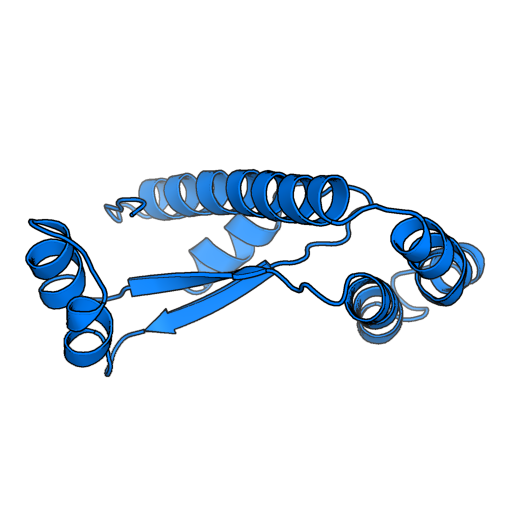 13.172 -12.266 -0.069 1.00 98.31 96 GLU A C 1
ATOM 754 O O . GLU A 1 96 ? 12.222 -11.504 0.108 1.00 98.31 96 GLU A O 1
ATOM 759 N 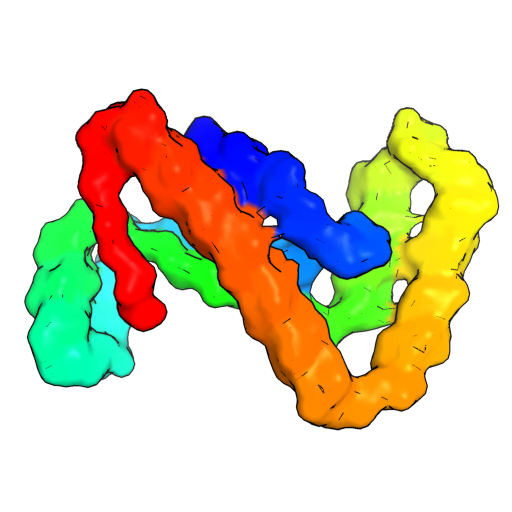N . GLN A 1 97 ? 14.340 -12.108 0.566 1.00 98.56 97 GLN A N 1
ATOM 760 C CA . GLN A 1 97 ? 14.579 -11.049 1.549 1.00 98.56 97 GLN A CA 1
ATOM 761 C C . GLN A 1 97 ? 14.494 -9.661 0.904 1.00 98.56 97 GLN A C 1
ATOM 763 O O . GLN A 1 97 ? 13.816 -8.782 1.423 1.00 98.56 97 GLN A O 1
ATOM 768 N N . GLN A 1 98 ? 15.118 -9.470 -0.261 1.00 98.69 98 GLN A N 1
ATOM 769 C CA . GLN A 1 98 ? 15.063 -8.209 -1.000 1.00 98.69 98 GLN A CA 1
ATOM 770 C C . GLN A 1 98 ? 13.634 -7.864 -1.423 1.00 98.69 98 GLN A C 1
ATOM 772 O O . GLN A 1 98 ? 13.243 -6.703 -1.333 1.00 98.69 98 GLN A O 1
ATOM 777 N N . VAL A 1 99 ? 12.838 -8.849 -1.855 1.00 98.69 99 VAL A N 1
ATOM 778 C CA . VAL A 1 99 ? 11.412 -8.634 -2.150 1.00 98.69 99 VAL A CA 1
ATOM 779 C C . VAL A 1 99 ? 10.656 -8.247 -0.878 1.00 98.69 99 VAL A C 1
ATOM 781 O O . VAL A 1 99 ? 9.920 -7.262 -0.890 1.00 98.69 99 VAL A O 1
ATOM 784 N N . SER A 1 100 ? 10.856 -8.975 0.221 1.00 98.75 100 SER A N 1
ATOM 785 C CA . SER A 1 100 ? 10.203 -8.701 1.505 1.00 98.75 100 SER A CA 1
ATOM 786 C C . SER A 1 100 ? 10.506 -7.286 2.010 1.00 98.75 100 SER A C 1
ATOM 788 O O . SER A 1 100 ? 9.583 -6.511 2.268 1.00 98.75 100 SER A O 1
ATOM 790 N N . ASP A 1 101 ? 11.784 -6.909 2.063 1.00 98.81 101 ASP A N 1
ATOM 791 C CA . ASP A 1 101 ? 12.230 -5.596 2.537 1.00 98.81 101 ASP A CA 1
ATOM 792 C C . ASP A 1 101 ? 11.750 -4.471 1.619 1.00 98.81 101 ASP A C 1
ATOM 794 O O . ASP A 1 101 ? 11.307 -3.422 2.090 1.00 98.81 101 ASP A O 1
ATOM 798 N N . TYR A 1 102 ? 11.763 -4.700 0.302 1.00 98.81 102 TYR A N 1
ATOM 799 C CA . TYR A 1 102 ? 11.226 -3.758 -0.673 1.00 98.81 102 TYR A CA 1
ATOM 800 C C . TYR A 1 102 ? 9.743 -3.474 -0.418 1.00 98.81 102 TYR A C 1
ATOM 802 O O . TYR A 1 102 ? 9.324 -2.315 -0.387 1.00 98.81 102 TYR A O 1
ATOM 810 N N . LEU A 1 103 ? 8.926 -4.512 -0.224 1.00 98.81 103 LEU A N 1
ATOM 811 C CA . LEU A 1 103 ? 7.495 -4.344 0.024 1.00 98.81 103 LEU A CA 1
ATOM 812 C C . LEU A 1 103 ? 7.236 -3.681 1.382 1.00 98.81 103 LEU A C 1
ATOM 814 O O . LEU A 1 103 ? 6.424 -2.757 1.448 1.00 98.81 103 LEU A O 1
ATOM 818 N N . ALA A 1 104 ? 7.945 -4.097 2.434 1.00 98.81 104 ALA A N 1
ATOM 819 C CA . ALA A 1 104 ? 7.816 -3.529 3.774 1.00 98.81 104 ALA A CA 1
ATOM 820 C C . ALA A 1 104 ? 8.183 -2.037 3.803 1.00 98.81 104 ALA A C 1
ATOM 822 O O . ALA A 1 104 ? 7.427 -1.225 4.338 1.00 98.81 104 ALA A O 1
ATOM 823 N N . LEU A 1 105 ? 9.289 -1.653 3.158 1.00 98.81 105 LEU A N 1
ATOM 824 C CA . LEU A 1 105 ? 9.727 -0.260 3.084 1.00 98.81 105 LEU A CA 1
ATOM 825 C C . LEU A 1 105 ? 8.697 0.618 2.364 1.00 98.81 105 LEU A C 1
ATOM 827 O O . LEU A 1 105 ? 8.308 1.665 2.878 1.00 98.81 105 LEU A O 1
ATOM 831 N N . ASN A 1 106 ? 8.197 0.181 1.204 1.00 98.81 106 ASN A N 1
ATOM 832 C CA . ASN A 1 106 ? 7.184 0.941 0.468 1.00 98.81 106 ASN A CA 1
ATOM 833 C C . ASN A 1 106 ? 5.839 1.010 1.218 1.00 98.81 106 ASN A C 1
ATOM 835 O O . ASN A 1 106 ? 5.164 2.038 1.161 1.00 98.81 106 ASN A O 1
ATOM 839 N N . ALA A 1 107 ? 5.455 -0.046 1.944 1.00 98.88 107 ALA A N 1
ATOM 840 C CA . ALA A 1 107 ? 4.278 -0.024 2.811 1.00 98.88 107 ALA A CA 1
ATOM 841 C C . ALA A 1 107 ? 4.438 0.978 3.963 1.00 98.88 107 ALA A C 1
ATOM 843 O O . ALA A 1 107 ? 3.519 1.749 4.226 1.00 98.88 107 ALA A O 1
ATOM 844 N N . GLY A 1 108 ? 5.610 1.021 4.603 1.00 98.75 108 GLY A N 1
ATOM 845 C CA . GLY A 1 108 ? 5.908 1.972 5.674 1.00 98.75 108 GLY A CA 1
ATOM 846 C C . GLY A 1 108 ? 5.800 3.430 5.218 1.00 98.75 108 GLY A C 1
ATOM 847 O O . GLY A 1 108 ? 5.161 4.238 5.892 1.00 98.75 108 GLY A O 1
ATOM 848 N N . LEU A 1 109 ? 6.346 3.754 4.039 1.00 98.81 109 LEU A N 1
ATOM 849 C CA . LEU A 1 109 ? 6.267 5.104 3.462 1.00 98.81 109 LEU A CA 1
ATOM 850 C C . LEU A 1 109 ? 4.816 5.569 3.278 1.00 98.81 109 LEU A C 1
ATOM 852 O O . LEU A 1 109 ? 4.448 6.663 3.711 1.00 98.81 109 LEU A O 1
ATOM 856 N N . VAL A 1 110 ? 3.972 4.733 2.666 1.00 98.81 110 VAL A N 1
ATOM 857 C CA . VAL A 1 110 ? 2.575 5.103 2.400 1.00 98.81 110 VAL A CA 1
ATOM 858 C C . VAL A 1 110 ? 1.707 5.058 3.660 1.00 98.81 110 VAL A C 1
ATOM 860 O O . VAL A 1 110 ? 0.790 5.866 3.794 1.00 98.81 110 VAL A O 1
ATOM 863 N N . ALA A 1 111 ? 2.007 4.163 4.609 1.00 98.81 111 ALA A N 1
ATOM 864 C CA . ALA A 1 111 ? 1.329 4.101 5.901 1.00 98.81 111 ALA A CA 1
ATOM 865 C C . ALA A 1 111 ? 1.575 5.375 6.717 1.00 98.81 111 ALA A C 1
ATOM 867 O O . ALA A 1 111 ? 0.624 5.946 7.251 1.00 98.81 111 ALA A O 1
ATOM 868 N N . MET A 1 112 ? 2.818 5.868 6.747 1.00 98.75 112 MET A N 1
ATOM 869 C CA . MET A 1 112 ? 3.143 7.125 7.422 1.00 98.75 112 MET A CA 1
ATOM 870 C C . MET A 1 112 ? 2.380 8.300 6.800 1.00 98.75 112 MET A C 1
ATOM 872 O O . MET A 1 112 ? 1.764 9.101 7.503 1.00 98.75 112 MET A O 1
ATOM 876 N N . ASN A 1 113 ? 2.366 8.382 5.469 1.00 98.62 113 ASN A N 1
ATOM 877 C CA . ASN A 1 113 ? 1.663 9.459 4.780 1.00 98.62 113 ASN A CA 1
ATOM 878 C C . ASN A 1 113 ? 0.138 9.390 5.005 1.00 98.62 113 ASN A C 1
ATOM 880 O O . ASN A 1 113 ? -0.525 10.416 5.136 1.00 98.62 113 ASN A O 1
ATOM 884 N N . LEU A 1 114 ? -0.420 8.180 5.124 1.00 98.75 114 LEU A N 1
ATOM 885 C CA . LEU A 1 114 ? -1.827 7.964 5.457 1.00 98.75 114 LEU A CA 1
ATOM 886 C C . LEU A 1 114 ? -2.182 8.461 6.861 1.00 98.75 114 LEU A C 1
ATOM 888 O O . LEU A 1 114 ? -3.178 9.170 7.003 1.00 98.75 114 LEU A O 1
ATOM 892 N N . VAL A 1 115 ? -1.406 8.113 7.892 1.00 98.69 115 VAL A N 1
ATOM 893 C CA . VAL A 1 115 ? -1.721 8.549 9.266 1.00 98.69 115 VAL A CA 1
ATOM 894 C C . VAL A 1 115 ? -1.593 10.066 9.424 1.00 98.69 115 VAL A C 1
ATOM 896 O O . VAL A 1 115 ? -2.399 10.675 10.128 1.00 98.69 115 VAL A O 1
ATOM 899 N N . LEU A 1 116 ? -0.668 10.705 8.697 1.00 98.69 116 LEU A N 1
ATOM 900 C CA . LEU A 1 116 ? -0.568 12.167 8.634 1.00 98.69 116 LEU A CA 1
ATOM 901 C C . LEU A 1 116 ? -1.771 12.792 7.917 1.00 98.69 116 LEU A C 1
ATOM 903 O O . LEU A 1 116 ? -2.371 13.724 8.442 1.00 98.69 116 LEU A O 1
ATOM 907 N N . ALA A 1 117 ? -2.183 12.246 6.769 1.00 98.62 117 ALA A N 1
ATOM 908 C CA . ALA A 1 117 ? -3.348 12.737 6.030 1.00 98.62 117 ALA A CA 1
ATOM 909 C C . ALA A 1 117 ? -4.673 12.557 6.797 1.00 98.62 117 ALA A C 1
ATOM 911 O O . ALA A 1 117 ? -5.600 13.351 6.634 1.00 98.62 117 ALA A O 1
ATOM 912 N N . LEU A 1 118 ? -4.784 11.509 7.622 1.00 98.56 118 LEU A N 1
ATOM 913 C CA . LEU A 1 118 ? -5.905 11.327 8.548 1.00 98.56 118 LEU A CA 1
ATOM 914 C C . LEU A 1 118 ? -5.866 12.364 9.673 1.00 98.56 118 LEU A C 1
ATOM 916 O O . LEU A 1 118 ? -6.894 12.974 9.965 1.00 98.56 118 LEU A O 1
ATOM 920 N N . THR A 1 119 ? -4.685 12.604 10.246 1.00 98.56 119 THR A N 1
ATOM 921 C CA . THR A 1 119 ? -4.483 13.607 11.301 1.00 98.56 119 THR A CA 1
ATOM 922 C C . THR A 1 119 ? -4.836 15.015 10.820 1.00 98.56 119 THR A C 1
ATOM 924 O O . THR A 1 119 ? -5.545 15.729 11.522 1.00 98.56 119 THR A O 1
ATOM 927 N N . ASP A 1 120 ? -4.426 15.391 9.606 1.00 98.50 120 ASP A N 1
ATOM 928 C CA . ASP A 1 120 ? -4.773 16.673 8.969 1.00 98.50 120 ASP A CA 1
ATOM 929 C C . ASP A 1 120 ? -6.297 16.870 8.830 1.00 98.50 120 ASP A C 1
ATOM 931 O O . ASP A 1 120 ? -6.822 17.969 8.979 1.00 98.50 120 ASP A O 1
ATOM 935 N N . GLN A 1 121 ? -7.037 15.772 8.652 1.00 98.12 121 GLN A N 1
ATOM 936 C CA . GLN A 1 121 ? -8.503 15.755 8.608 1.00 98.12 121 GLN A CA 1
ATOM 937 C C . GLN A 1 121 ? -9.164 15.640 9.997 1.00 98.12 121 GLN A C 1
ATOM 939 O O . GLN A 1 121 ? -10.381 15.467 10.076 1.00 98.12 121 GLN A O 1
ATOM 944 N N . GLY A 1 122 ? -8.396 15.697 11.091 1.00 98.06 122 GLY A N 1
ATOM 945 C CA . GLY A 1 122 ? -8.898 15.556 12.463 1.00 98.06 122 GLY A CA 1
ATOM 946 C C . GLY A 1 122 ? -9.312 14.129 12.847 1.00 98.06 122 GLY A C 1
ATOM 947 O O . GLY A 1 122 ? -10.109 13.949 13.767 1.00 98.06 122 GLY A O 1
ATOM 948 N N . ILE A 1 123 ? -8.811 13.108 12.143 1.00 98.25 123 ILE A N 1
ATOM 949 C CA . ILE A 1 123 ? -9.151 11.697 12.368 1.00 98.25 123 ILE A CA 1
ATOM 950 C C . ILE A 1 123 ? -7.988 10.998 13.079 1.00 98.25 123 ILE A C 1
ATOM 952 O O . ILE A 1 123 ? -6.895 10.869 12.529 1.00 98.25 123 ILE A O 1
ATOM 956 N N . GLY A 1 124 ? -8.239 10.497 14.291 1.00 97.81 124 GLY A N 1
ATOM 957 C CA . GLY A 1 124 ? -7.282 9.668 15.026 1.00 97.81 124 GLY A CA 1
ATOM 958 C C . GLY A 1 124 ? -7.045 8.317 14.344 1.00 97.81 124 GLY A C 1
ATOM 959 O O . GLY A 1 124 ? -7.954 7.744 13.741 1.00 97.81 124 GLY A O 1
ATOM 960 N N . SER A 1 125 ? -5.822 7.796 14.437 1.00 98.38 125 SER A N 1
ATOM 961 C CA . SER A 1 125 ? -5.452 6.501 13.856 1.00 98.38 125 SER A CA 1
ATOM 962 C C . SER A 1 125 ? -4.374 5.797 14.682 1.00 98.38 125 SER A C 1
ATOM 964 O O . SER A 1 125 ? -3.660 6.441 15.446 1.00 98.38 125 SER A O 1
ATOM 966 N N . ASN A 1 126 ? -4.275 4.473 14.530 1.00 98.38 126 ASN A N 1
ATOM 967 C CA . ASN A 1 126 ? -3.201 3.651 15.082 1.00 98.38 126 ASN A CA 1
ATOM 968 C C . ASN A 1 126 ? -2.758 2.612 14.038 1.00 98.38 126 ASN A C 1
ATOM 970 O O . ASN A 1 126 ? -3.598 2.106 13.290 1.00 98.38 126 ASN A O 1
ATOM 974 N N . ILE A 1 127 ? -1.460 2.306 13.987 1.00 98.56 127 ILE A N 1
ATOM 975 C CA . ILE A 1 127 ? -0.904 1.232 13.152 1.00 98.56 127 ILE A CA 1
ATOM 976 C C . ILE A 1 127 ? -0.760 -0.012 14.038 1.00 98.56 127 ILE A C 1
ATOM 978 O O . ILE A 1 127 ? -0.208 0.081 15.134 1.00 98.56 127 ILE A O 1
ATOM 982 N N . ILE A 1 128 ? -1.282 -1.148 13.565 1.00 96.94 128 ILE A N 1
ATOM 983 C CA . ILE A 1 128 ? -1.252 -2.463 14.229 1.00 96.94 128 ILE A CA 1
ATOM 984 C C . ILE A 1 128 ? -0.377 -3.412 13.417 1.00 96.94 128 ILE A C 1
ATOM 986 O O . ILE A 1 128 ? -0.528 -3.399 12.173 1.00 96.94 128 ILE A O 1
#